Protein AF-A0A381VC24-F1 (afdb_monomer_lite)

Secondary structure (DSSP, 8-state):
-TTTS-HHHHHHHHHH--SSS-EESSSS-EE-TTHHHHHHHHHHHHHHHHHHHHTTS-S------SS--TT-BTTB-BTTBSS-HHHHHHHHT-

InterPro domains:
  IPR023696 Ureohydrolase domain superfamily [SSF52768] (1-94)
  IPR023801 Histone deacetylase domain [PF00850] (1-93)
  IPR037138 Histone deacetylase domain superfamily [G3DSA:3.40.800.20] (1-94)

pLDDT: mean 97.87, std 1.81, range [84.44, 98.75]

Organism: NCBI:txid408172

Radius of gyration: 13.63 Å; chains: 1; bounding box: 32×23×37 Å

Sequence (94 aa):
MALAHDKNYLDNVKDSFPKQGLNFLDGDTIVSPGSKEATRDAVGSILTAIDGVMKKDFNNAFCAVRPPGHHAEKQKAMGFCVYNNIAVGAHYLL

Foldseek 3Di:
DCQQAPPVLVVVLVVQEDPADWGDLDDPAIHYNCVVVQLVVQLVQLQVQLVCCVVVVDVHDDRPGPDAACPAHRRGDDPNHSHRSVSSSVVVVD

Structure (mmCIF, N/CA/C/O backbone):
data_AF-A0A381VC24-F1
#
_entry.id   AF-A0A381VC24-F1
#
loop_
_atom_site.group_PDB
_atom_site.id
_atom_site.type_symbol
_atom_site.label_atom_id
_atom_site.label_alt_id
_atom_site.label_comp_id
_atom_site.label_asym_id
_atom_site.label_entity_id
_atom_site.label_seq_id
_atom_site.pdbx_PDB_ins_code
_atom_site.Cartn_x
_atom_site.Cartn_y
_atom_site.Cartn_z
_atom_site.occupancy
_atom_site.B_iso_or_equiv
_atom_site.auth_seq_id
_atom_site.auth_comp_id
_atom_site.auth_asym_id
_atom_site.auth_atom_id
_atom_site.pdbx_PDB_model_num
ATOM 1 N N . MET A 1 1 ? 3.555 -1.347 7.304 1.00 84.44 1 MET A N 1
ATOM 2 C CA . MET A 1 1 ? 4.316 -1.860 6.138 1.00 84.44 1 MET A CA 1
ATOM 3 C C . MET A 1 1 ? 5.130 -3.094 6.502 1.00 84.44 1 MET A C 1
ATOM 5 O O . MET A 1 1 ? 4.726 -4.170 6.097 1.00 84.44 1 MET A O 1
ATOM 9 N N . ALA A 1 2 ? 6.177 -2.979 7.328 1.00 92.06 2 ALA A N 1
ATOM 10 C CA . ALA A 1 2 ? 7.071 -4.096 7.689 1.00 92.06 2 ALA A CA 1
ATOM 11 C C . ALA A 1 2 ? 6.429 -5.265 8.469 1.00 92.06 2 ALA A C 1
ATOM 13 O O . ALA A 1 2 ? 7.026 -6.329 8.576 1.00 92.06 2 ALA A O 1
ATOM 14 N N . LEU A 1 3 ? 5.225 -5.079 9.022 1.00 93.25 3 LEU A N 1
ATOM 15 C CA . LEU A 1 3 ? 4.462 -6.161 9.658 1.00 93.25 3 LEU A CA 1
ATOM 16 C C . LEU A 1 3 ? 3.676 -7.007 8.642 1.00 93.25 3 LEU A C 1
ATOM 18 O O . LEU A 1 3 ? 3.484 -8.195 8.864 1.00 93.25 3 LEU A O 1
ATOM 22 N N . ALA A 1 4 ? 3.265 -6.412 7.517 1.00 96.75 4 ALA A N 1
ATOM 23 C CA . ALA A 1 4 ? 2.481 -7.088 6.479 1.00 96.75 4 ALA A CA 1
ATOM 24 C C . ALA A 1 4 ? 3.349 -7.634 5.333 1.00 96.75 4 ALA A C 1
ATOM 26 O O . ALA A 1 4 ? 2.963 -8.588 4.665 1.00 96.75 4 ALA A O 1
ATOM 27 N N . HIS A 1 5 ? 4.515 -7.025 5.113 1.00 98.19 5 HIS A N 1
ATOM 28 C CA . HIS A 1 5 ? 5.439 -7.330 4.023 1.00 98.19 5 HIS A CA 1
ATOM 29 C C . HIS A 1 5 ? 6.832 -7.561 4.573 1.00 98.19 5 HIS A C 1
ATOM 31 O O . HIS A 1 5 ? 7.229 -6.902 5.536 1.00 98.19 5 HIS A O 1
ATOM 37 N N . ASP A 1 6 ? 7.583 -8.472 3.966 1.00 97.00 6 ASP A N 1
ATOM 38 C CA . ASP A 1 6 ? 8.967 -8.673 4.371 1.00 97.00 6 ASP A CA 1
ATOM 39 C C . ASP A 1 6 ? 9.888 -7.536 3.896 1.00 97.00 6 ASP A C 1
ATOM 41 O O . ASP A 1 6 ? 9.541 -6.701 3.058 1.00 97.00 6 ASP A O 1
ATOM 45 N N . LYS A 1 7 ? 11.086 -7.480 4.480 1.00 97.31 7 LYS A N 1
ATOM 46 C CA . LYS A 1 7 ? 12.041 -6.411 4.190 1.00 97.31 7 LYS A CA 1
ATOM 47 C C . LYS A 1 7 ? 12.505 -6.429 2.730 1.00 97.31 7 LYS A C 1
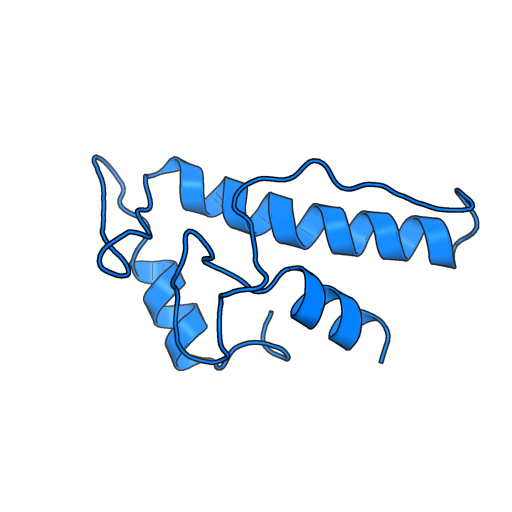ATOM 49 O O . LYS A 1 7 ? 12.557 -5.373 2.108 1.00 97.31 7 LYS A O 1
ATOM 54 N N . ASN A 1 8 ? 12.798 -7.611 2.190 1.00 97.69 8 ASN A N 1
ATOM 55 C CA . ASN A 1 8 ? 13.312 -7.757 0.828 1.00 97.69 8 ASN A CA 1
ATOM 56 C C . ASN A 1 8 ? 12.297 -7.266 -0.206 1.00 97.69 8 ASN A C 1
ATOM 58 O O . ASN A 1 8 ? 12.662 -6.564 -1.141 1.00 97.69 8 ASN A O 1
ATOM 62 N N . TYR A 1 9 ? 11.018 -7.577 -0.018 1.00 98.00 9 TYR A N 1
ATOM 63 C CA . TYR A 1 9 ? 9.939 -7.077 -0.852 1.00 98.00 9 TYR A CA 1
ATOM 64 C C . TYR A 1 9 ? 9.822 -5.560 -0.780 1.00 98.00 9 TYR A C 1
ATOM 66 O O . TYR A 1 9 ? 9.738 -4.902 -1.813 1.00 98.00 9 TYR A O 1
ATOM 74 N N . LEU A 1 10 ? 9.853 -4.984 0.425 1.00 98.12 10 LEU A N 1
ATOM 75 C CA . LEU A 1 10 ? 9.780 -3.532 0.588 1.00 98.12 10 LEU A CA 1
ATOM 76 C C . LEU A 1 10 ? 10.946 -2.813 -0.100 1.00 98.12 10 LEU A C 1
ATOM 78 O O . LEU A 1 10 ? 10.718 -1.786 -0.742 1.00 98.12 10 LEU A O 1
ATOM 82 N N . ASP A 1 11 ? 12.158 -3.356 0.010 1.00 97.81 11 ASP A N 1
ATOM 83 C CA . ASP A 1 11 ? 13.351 -2.820 -0.648 1.00 97.81 11 ASP A CA 1
ATOM 84 C C . ASP A 1 11 ? 13.237 -2.960 -2.181 1.00 97.81 11 ASP A C 1
ATOM 86 O O . ASP A 1 11 ? 13.363 -1.966 -2.897 1.00 97.81 11 ASP A O 1
ATOM 90 N N . ASN A 1 12 ? 12.847 -4.137 -2.684 1.00 97.31 12 ASN A N 1
ATOM 91 C CA . ASN A 1 12 ? 12.630 -4.375 -4.116 1.00 97.31 12 ASN A CA 1
ATOM 92 C C . ASN A 1 12 ? 11.571 -3.434 -4.711 1.00 97.31 12 ASN A C 1
ATOM 94 O O . ASN A 1 12 ? 11.785 -2.829 -5.759 1.00 97.31 12 ASN A O 1
ATOM 98 N N . VAL A 1 13 ? 10.425 -3.274 -4.042 1.00 97.81 13 VAL A N 1
ATOM 99 C CA . VAL A 1 13 ? 9.358 -2.374 -4.502 1.00 97.81 13 VAL A CA 1
ATOM 100 C C . VAL A 1 13 ? 9.825 -0.922 -4.459 1.00 97.81 13 VAL A C 1
ATOM 102 O O . VAL A 1 13 ? 9.554 -0.166 -5.389 1.00 97.81 13 VAL A O 1
ATOM 105 N N . LYS A 1 14 ? 10.560 -0.511 -3.422 1.00 97.19 14 LYS A N 1
ATOM 106 C CA . LYS A 1 14 ? 11.105 0.850 -3.328 1.00 97.19 14 LYS A CA 1
ATOM 107 C C . LYS A 1 14 ? 12.012 1.184 -4.517 1.00 97.19 14 LYS A C 1
ATOM 109 O O . LYS A 1 14 ? 11.931 2.308 -5.017 1.00 97.19 14 LYS A O 1
ATOM 114 N N . ASP A 1 15 ? 12.819 0.229 -4.965 1.00 97.69 15 ASP A N 1
ATOM 115 C CA . ASP A 1 15 ? 13.746 0.402 -6.088 1.00 97.69 15 ASP A CA 1
ATOM 116 C C . ASP A 1 15 ? 13.068 0.206 -7.459 1.00 97.69 15 ASP A C 1
ATOM 118 O O . ASP A 1 15 ? 13.603 0.617 -8.487 1.00 97.69 15 ASP A O 1
ATOM 122 N N . SER A 1 16 ? 11.855 -0.355 -7.478 1.00 97.81 16 SER A N 1
ATOM 123 C CA . SER A 1 16 ? 11.077 -0.609 -8.695 1.00 97.81 16 SER A CA 1
ATOM 124 C C . SER A 1 16 ? 10.385 0.625 -9.283 1.00 97.81 16 SER A C 1
ATOM 126 O O . SER A 1 16 ? 9.980 0.592 -10.447 1.00 97.81 16 SER A O 1
ATOM 128 N N . PHE A 1 17 ? 10.215 1.703 -8.509 1.00 98.44 17 PHE A N 1
ATOM 129 C CA . PHE A 1 17 ? 9.523 2.904 -8.976 1.00 98.44 17 PHE A CA 1
ATOM 130 C C . PHE A 1 17 ? 10.404 3.676 -9.972 1.00 98.44 17 PHE A C 1
ATOM 132 O O . PHE A 1 17 ? 11.449 4.210 -9.582 1.00 98.44 17 PHE A O 1
ATOM 139 N N . PRO A 1 18 ? 10.010 3.769 -11.254 1.00 98.12 18 PRO A N 1
ATOM 140 C CA . PRO A 1 18 ? 10.860 4.372 -12.268 1.00 98.12 18 PRO A CA 1
ATOM 141 C C . PRO A 1 18 ? 10.865 5.902 -12.149 1.00 98.12 18 PRO A C 1
ATOM 143 O O . PRO A 1 18 ? 9.885 6.510 -11.730 1.00 98.12 18 PRO A O 1
ATOM 146 N N . LYS A 1 19 ? 11.947 6.560 -12.587 1.00 97.75 19 LYS A N 1
ATOM 147 C CA . LYS A 1 19 ? 11.970 8.034 -12.715 1.00 97.75 19 LYS A CA 1
ATOM 148 C C . LYS A 1 19 ? 11.148 8.534 -13.909 1.00 97.75 19 LYS A C 1
ATOM 150 O O . LYS A 1 19 ? 10.650 9.654 -13.876 1.00 97.75 19 LYS A O 1
ATOM 155 N N . GLN A 1 20 ? 11.034 7.725 -14.963 1.00 97.88 20 GLN A N 1
ATOM 156 C CA . GLN A 1 20 ? 10.265 7.992 -16.183 1.00 97.88 20 GLN A CA 1
ATOM 157 C C . GLN A 1 20 ? 9.744 6.669 -16.759 1.00 97.88 20 GLN A C 1
ATOM 159 O O . GLN A 1 20 ? 10.387 5.636 -16.588 1.00 97.88 20 GLN A O 1
ATOM 164 N N . GLY A 1 21 ? 8.619 6.702 -17.476 1.00 97.88 21 GLY A N 1
ATOM 165 C CA . GLY A 1 21 ? 8.037 5.512 -18.105 1.00 97.88 21 GLY A CA 1
ATOM 166 C C . GLY A 1 21 ? 7.303 4.594 -17.124 1.00 97.88 21 GLY A C 1
ATOM 167 O O . GLY A 1 21 ? 6.766 5.053 -16.118 1.00 97.88 21 GLY A O 1
ATOM 168 N N . LEU A 1 22 ? 7.248 3.304 -17.453 1.00 98.38 22 LEU A N 1
ATOM 169 C CA . LEU A 1 22 ? 6.545 2.271 -16.690 1.00 98.38 22 LEU A CA 1
ATOM 170 C C . LEU A 1 22 ? 7.515 1.156 -16.290 1.00 98.38 22 LEU A C 1
ATOM 172 O O . LEU A 1 22 ? 8.439 0.848 -17.039 1.00 98.38 22 LEU A O 1
ATOM 176 N N . ASN A 1 23 ? 7.271 0.533 -15.141 1.00 98.50 23 ASN A N 1
ATOM 177 C CA . ASN A 1 23 ? 7.928 -0.700 -14.719 1.00 98.50 23 ASN A CA 1
ATOM 178 C C . ASN A 1 23 ? 6.877 -1.735 -14.295 1.00 98.50 23 ASN A C 1
ATOM 180 O O . ASN A 1 23 ? 5.839 -1.379 -13.742 1.00 98.50 23 ASN A O 1
ATOM 184 N N . PHE A 1 24 ? 7.145 -3.007 -14.563 1.00 98.38 24 PHE A N 1
ATOM 185 C CA . PHE A 1 24 ? 6.211 -4.110 -14.356 1.00 98.38 24 PHE A CA 1
ATOM 186 C C . PHE A 1 24 ? 6.670 -4.913 -13.141 1.00 98.38 24 PHE A C 1
ATOM 188 O O . PHE A 1 24 ? 7.761 -5.479 -13.149 1.00 98.38 24 PHE A O 1
ATOM 195 N N . LEU A 1 25 ? 5.856 -4.933 -12.085 1.00 98.06 25 LEU A N 1
ATOM 196 C CA . LEU A 1 25 ? 6.111 -5.765 -10.905 1.00 98.06 25 LEU A CA 1
ATOM 197 C C . LEU A 1 25 ? 5.668 -7.211 -11.141 1.00 98.06 25 LEU A C 1
ATOM 199 O O . LEU A 1 25 ? 6.264 -8.134 -10.591 1.00 98.06 25 LEU A O 1
ATOM 203 N N . ASP A 1 26 ? 4.649 -7.395 -11.981 1.00 97.19 26 ASP A N 1
ATOM 204 C CA . ASP A 1 26 ? 4.245 -8.671 -12.567 1.00 97.19 26 ASP A CA 1
ATOM 205 C C . ASP A 1 26 ? 3.566 -8.441 -13.941 1.00 97.19 26 ASP A C 1
ATOM 207 O O . ASP A 1 26 ? 3.795 -7.415 -14.585 1.00 97.19 26 ASP A O 1
ATOM 211 N N . GLY A 1 27 ? 2.759 -9.397 -14.421 1.00 97.50 27 GLY A N 1
ATOM 212 C CA . GLY A 1 27 ? 2.090 -9.306 -15.723 1.00 97.50 27 GLY A CA 1
ATOM 213 C C . GLY A 1 27 ? 1.007 -8.224 -15.840 1.00 97.50 27 GLY A C 1
ATOM 214 O O . GLY A 1 27 ? 0.721 -7.798 -16.958 1.00 97.50 27 GLY A O 1
ATOM 215 N N . ASP A 1 28 ? 0.416 -7.769 -14.732 1.00 97.75 28 ASP A N 1
ATOM 216 C CA . ASP A 1 28 ? -0.687 -6.795 -14.730 1.00 97.75 28 ASP A CA 1
ATOM 217 C C . ASP A 1 28 ? -0.523 -5.647 -13.716 1.00 97.75 28 ASP A C 1
ATOM 219 O O . ASP A 1 28 ? -1.267 -4.666 -13.741 1.00 97.75 28 ASP A O 1
ATOM 223 N N . THR A 1 29 ? 0.504 -5.705 -12.874 1.00 98.62 29 THR A N 1
ATOM 224 C CA . THR A 1 29 ? 0.807 -4.744 -11.818 1.00 98.62 29 THR A CA 1
ATOM 225 C C . THR A 1 29 ? 1.940 -3.837 -12.264 1.00 98.62 29 THR A C 1
ATOM 227 O O . THR A 1 29 ? 3.125 -4.160 -12.166 1.00 98.62 29 THR A O 1
ATOM 230 N N . ILE A 1 30 ? 1.554 -2.668 -12.765 1.00 98.56 30 ILE A N 1
ATOM 231 C CA . ILE A 1 30 ? 2.449 -1.716 -13.419 1.00 98.56 30 ILE A CA 1
ATOM 232 C C . ILE A 1 30 ? 2.573 -0.463 -12.555 1.00 98.56 30 ILE A C 1
ATOM 234 O O . ILE A 1 30 ? 1.573 0.096 -12.099 1.00 98.56 30 ILE A O 1
ATOM 238 N N . VAL A 1 31 ? 3.803 0.006 -12.362 1.00 98.69 31 VAL A N 1
ATOM 239 C CA . VAL A 1 31 ? 4.111 1.241 -11.641 1.00 98.69 31 VAL A CA 1
ATOM 240 C C . VAL A 1 31 ? 4.696 2.299 -12.572 1.00 98.69 31 VAL A C 1
ATOM 242 O O . VAL A 1 31 ? 5.424 2.006 -13.518 1.00 98.69 31 VAL A O 1
ATOM 245 N N . SER A 1 32 ? 4.373 3.553 -12.287 1.00 98.62 32 SER A N 1
ATOM 246 C CA . SER A 1 32 ? 4.910 4.751 -12.932 1.00 98.62 32 SER A CA 1
ATOM 247 C C . SER A 1 32 ? 5.594 5.634 -11.874 1.00 98.62 32 SER A C 1
ATOM 249 O O . SER A 1 32 ? 5.555 5.289 -10.687 1.00 98.62 32 SER A O 1
ATOM 251 N N . PRO A 1 33 ? 6.204 6.779 -12.239 1.00 98.50 33 PRO A N 1
ATOM 252 C CA . PRO A 1 33 ? 6.873 7.639 -11.264 1.00 98.50 33 PRO A CA 1
ATOM 253 C C . PRO A 1 33 ? 5.968 8.049 -10.097 1.00 98.50 33 PRO A C 1
ATOM 255 O O . PRO A 1 33 ? 6.388 7.970 -8.949 1.00 98.50 33 PRO A O 1
ATOM 258 N N . GLY A 1 34 ? 4.703 8.385 -10.375 1.00 98.38 34 GLY A N 1
ATOM 259 C CA . GLY A 1 34 ? 3.733 8.784 -9.346 1.00 98.38 34 GLY A CA 1
ATOM 260 C C . GLY A 1 34 ? 3.150 7.627 -8.525 1.00 98.38 34 GLY A C 1
ATOM 261 O O . GLY A 1 34 ? 2.421 7.860 -7.562 1.00 98.38 34 GLY A O 1
ATOM 262 N N . SER A 1 35 ? 3.442 6.368 -8.874 1.00 98.62 35 SER A N 1
ATOM 263 C CA . SER A 1 35 ? 2.971 5.217 -8.095 1.00 98.62 35 SER A CA 1
ATOM 264 C C . SER A 1 35 ? 3.626 5.145 -6.718 1.00 98.62 35 SER A C 1
ATOM 266 O O . 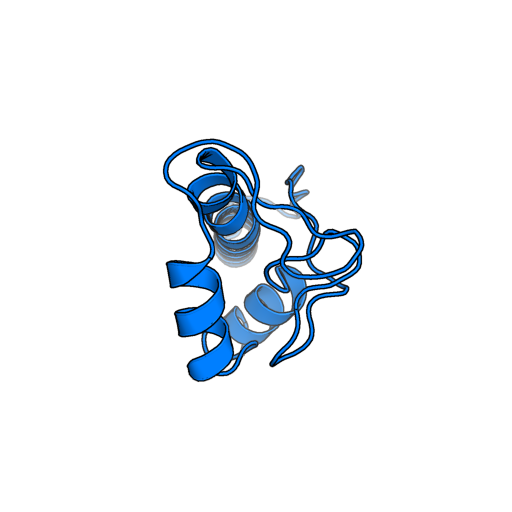SER A 1 35 ? 3.028 4.600 -5.791 1.00 98.62 35 SER A O 1
ATOM 268 N N . LYS A 1 36 ? 4.830 5.703 -6.555 1.00 98.00 36 LYS A N 1
ATOM 269 C CA . LYS A 1 36 ? 5.530 5.710 -5.269 1.00 98.00 36 LYS A CA 1
ATOM 270 C C . LYS A 1 36 ? 4.743 6.470 -4.207 1.00 98.00 36 LYS A C 1
ATOM 272 O O . LYS A 1 36 ? 4.572 5.974 -3.096 1.00 98.00 36 LYS A O 1
ATOM 277 N N . GLU A 1 37 ? 4.257 7.656 -4.545 1.00 98.50 37 GLU A N 1
ATOM 278 C CA . GLU A 1 37 ? 3.439 8.479 -3.660 1.00 98.50 37 GLU A CA 1
ATOM 279 C C . GLU A 1 37 ? 2.039 7.876 -3.530 1.00 98.50 37 GLU A C 1
ATOM 281 O O . GLU A 1 37 ? 1.599 7.624 -2.415 1.00 98.50 37 GLU A O 1
ATOM 286 N N . ALA A 1 38 ? 1.398 7.490 -4.641 1.00 98.62 38 ALA A N 1
ATOM 287 C CA . ALA A 1 38 ? 0.044 6.927 -4.611 1.00 98.62 38 ALA A CA 1
ATOM 288 C C . ALA A 1 38 ? -0.076 5.667 -3.731 1.00 98.62 38 ALA A C 1
ATOM 290 O O . ALA A 1 38 ? -1.031 5.512 -2.973 1.00 98.62 38 ALA A O 1
ATOM 291 N N . THR A 1 39 ? 0.905 4.760 -3.790 1.00 98.25 39 THR A N 1
ATOM 292 C CA . THR A 1 39 ? 0.930 3.554 -2.942 1.00 98.25 39 THR A CA 1
ATOM 293 C C . THR A 1 39 ? 1.107 3.884 -1.460 1.00 98.25 39 THR A C 1
ATOM 295 O O . THR A 1 39 ? 0.515 3.218 -0.610 1.00 98.25 39 THR A O 1
ATOM 298 N N . ARG A 1 40 ? 1.882 4.926 -1.134 1.00 98.00 40 ARG A N 1
ATOM 299 C CA . ARG A 1 40 ? 2.047 5.418 0.241 1.00 98.00 40 ARG A CA 1
ATOM 300 C C . ARG A 1 40 ? 0.786 6.103 0.744 1.00 98.00 40 ARG A C 1
ATOM 302 O O . ARG A 1 40 ? 0.372 5.809 1.860 1.00 98.00 40 ARG A O 1
ATOM 309 N N . ASP A 1 41 ? 0.160 6.937 -0.077 1.00 98.69 41 ASP A N 1
ATOM 310 C CA . ASP A 1 41 ? -1.082 7.632 0.258 1.00 98.69 41 ASP A CA 1
ATOM 311 C C . ASP A 1 41 ? -2.232 6.643 0.457 1.00 98.69 41 ASP A C 1
ATOM 313 O O . ASP A 1 41 ? -3.040 6.815 1.370 1.00 98.69 41 ASP A O 1
ATOM 317 N N . ALA A 1 42 ? -2.279 5.559 -0.325 1.00 98.75 42 ALA A N 1
ATOM 318 C CA . ALA A 1 42 ? -3.276 4.509 -0.158 1.00 98.75 42 ALA A CA 1
ATOM 319 C C . ALA A 1 42 ? -3.178 3.832 1.217 1.00 98.75 42 ALA A C 1
ATOM 321 O O . ALA A 1 42 ? -4.185 3.712 1.913 1.00 98.75 42 ALA A O 1
ATOM 322 N N . VAL A 1 43 ? -1.972 3.444 1.644 1.00 98.56 43 VAL A N 1
ATOM 323 C CA . VAL A 1 43 ? -1.740 2.889 2.988 1.00 98.56 43 VAL A CA 1
ATOM 324 C C . VAL A 1 43 ? -1.984 3.949 4.065 1.00 98.56 43 VAL A C 1
ATOM 326 O O . VAL A 1 43 ? -2.673 3.679 5.045 1.00 98.56 43 VAL A O 1
ATOM 329 N N . GLY A 1 44 ? -1.447 5.157 3.882 1.00 98.56 44 GLY A N 1
ATOM 330 C CA . GLY A 1 44 ? -1.557 6.265 4.831 1.00 98.56 44 GLY A CA 1
ATOM 331 C C . GLY A 1 44 ? -3.005 6.654 5.116 1.00 98.56 44 GLY A C 1
ATOM 332 O O . GLY A 1 44 ? -3.374 6.805 6.274 1.00 98.56 44 GLY A O 1
ATOM 333 N N . SER A 1 45 ? -3.850 6.698 4.085 1.00 98.69 45 SER A N 1
ATOM 334 C CA . SER A 1 45 ? -5.282 6.981 4.227 1.00 98.69 45 SER A CA 1
ATOM 335 C C . SER A 1 45 ? -5.994 5.969 5.128 1.00 98.69 45 SER A C 1
ATOM 337 O O . SER A 1 45 ? -6.848 6.367 5.917 1.00 98.69 45 SER A O 1
ATOM 339 N N . ILE A 1 46 ? -5.634 4.678 5.053 1.00 98.56 46 ILE A N 1
ATOM 340 C CA . ILE A 1 46 ? -6.181 3.649 5.954 1.00 98.56 46 ILE A CA 1
ATOM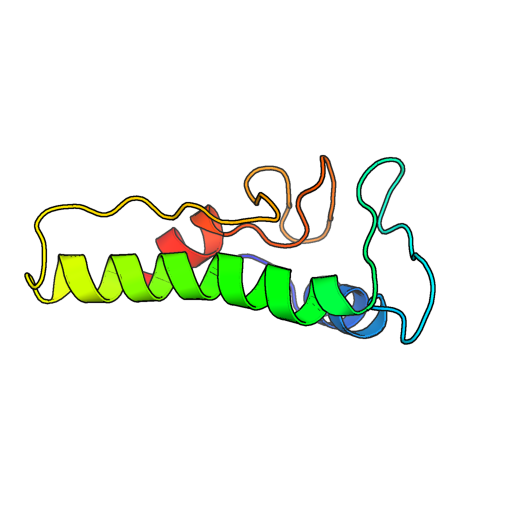 341 C C . ILE A 1 46 ? -5.749 3.918 7.397 1.00 98.56 46 ILE A C 1
ATOM 343 O O . ILE A 1 46 ? -6.577 3.854 8.300 1.00 98.56 46 ILE A O 1
ATOM 347 N N . LEU A 1 47 ? -4.472 4.242 7.622 1.00 98.62 47 LEU A N 1
ATOM 348 C CA . LEU A 1 47 ? -3.959 4.522 8.967 1.00 98.62 47 LEU A CA 1
ATOM 349 C C . LEU A 1 47 ? -4.608 5.774 9.571 1.00 98.62 47 LEU A C 1
ATOM 351 O O . LEU A 1 47 ? -5.052 5.742 10.713 1.00 98.62 47 LEU A O 1
ATOM 355 N N . THR A 1 48 ? -4.750 6.846 8.790 1.00 98.62 48 THR A N 1
ATOM 356 C CA . THR A 1 48 ? -5.447 8.068 9.217 1.00 98.62 48 THR A CA 1
ATOM 357 C C . THR A 1 48 ? -6.923 7.810 9.518 1.00 98.62 48 THR A C 1
ATOM 359 O O . THR A 1 48 ? -7.449 8.328 10.503 1.00 98.62 48 THR A O 1
ATOM 362 N N . ALA A 1 49 ? -7.596 6.992 8.705 1.00 98.69 49 ALA A N 1
ATOM 363 C CA . ALA A 1 49 ? -8.970 6.581 8.970 1.00 98.69 49 ALA A CA 1
ATOM 364 C C . ALA A 1 49 ? -9.085 5.787 10.279 1.00 98.69 49 ALA A C 1
ATOM 366 O O . ALA A 1 49 ? -9.977 6.061 11.078 1.00 98.69 49 ALA A O 1
ATOM 367 N N . ILE A 1 50 ? -8.167 4.849 10.528 1.00 98.62 50 ILE A N 1
ATOM 368 C CA . ILE A 1 50 ? -8.106 4.111 11.793 1.00 98.62 50 ILE A CA 1
ATOM 369 C C . ILE A 1 50 ? -7.926 5.078 12.965 1.00 98.62 50 ILE A C 1
ATOM 371 O O . ILE A 1 50 ? -8.713 5.029 13.909 1.00 98.62 50 ILE A O 1
ATOM 375 N N . ASP A 1 51 ? -6.946 5.981 12.894 1.00 98.56 51 ASP A N 1
ATOM 376 C CA . ASP A 1 51 ? -6.678 6.946 13.961 1.00 98.56 51 ASP A CA 1
ATOM 377 C C . ASP A 1 51 ? -7.917 7.779 14.304 1.00 98.56 51 ASP A C 1
ATOM 379 O O . ASP A 1 51 ? -8.234 7.942 15.482 1.00 98.56 51 ASP A O 1
ATOM 383 N N . GLY A 1 52 ? -8.635 8.291 13.301 1.00 98.69 52 GLY A N 1
ATOM 384 C CA . GLY A 1 52 ? -9.821 9.113 13.540 1.00 98.69 52 GLY A CA 1
ATOM 385 C C . GLY A 1 52 ? -11.017 8.326 14.089 1.00 98.69 52 GLY A C 1
ATOM 386 O O . GLY A 1 52 ? -11.711 8.833 14.972 1.00 98.69 52 GLY A O 1
ATOM 387 N N . VAL A 1 53 ? -11.218 7.062 13.683 1.00 98.62 53 VAL A N 1
ATOM 388 C CA . VAL A 1 53 ? -12.221 6.191 14.335 1.00 98.62 53 VAL A CA 1
ATOM 389 C C . VAL A 1 53 ? -11.837 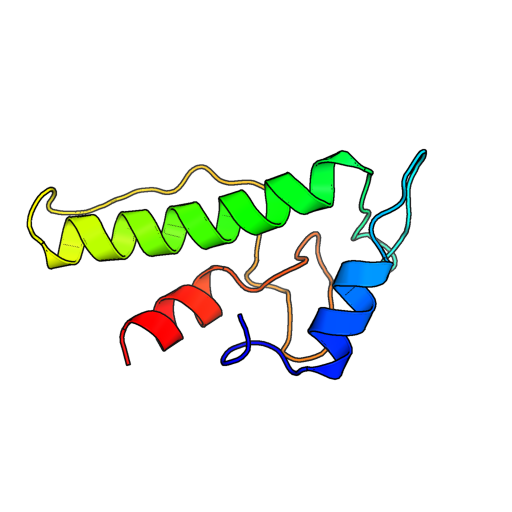5.933 15.793 1.00 98.62 53 VAL A C 1
ATOM 391 O O . VAL A 1 53 ? -12.665 6.083 16.691 1.00 98.62 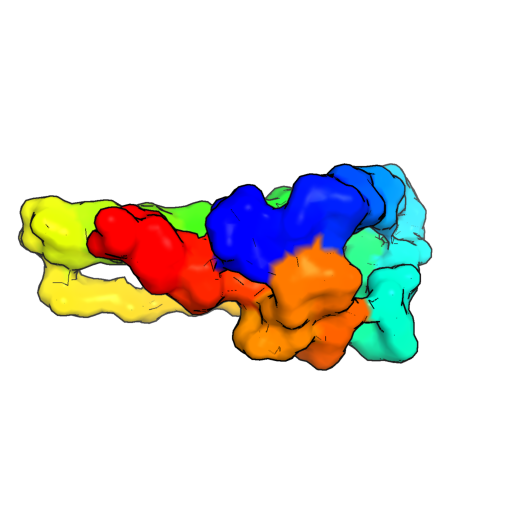53 VAL A O 1
ATOM 394 N N . MET A 1 54 ? -10.574 5.584 16.056 1.00 98.19 54 MET A N 1
ATOM 395 C CA . MET A 1 54 ? -10.094 5.249 17.403 1.00 98.19 54 MET A CA 1
ATOM 396 C C . MET A 1 54 ? -10.136 6.448 18.359 1.00 98.19 54 MET A C 1
ATOM 398 O O . MET A 1 54 ? -10.448 6.287 19.540 1.00 98.19 54 MET A O 1
ATOM 402 N N . LYS A 1 55 ? -9.880 7.659 17.851 1.00 98.44 55 LYS A N 1
ATOM 403 C CA . LYS A 1 55 ? -10.011 8.925 18.593 1.00 98.44 55 LYS A CA 1
ATOM 404 C C . LYS A 1 55 ? -11.456 9.392 18.766 1.00 98.44 55 LYS A C 1
ATOM 406 O O . LYS A 1 55 ? -11.692 10.310 19.546 1.00 98.44 55 LYS A O 1
ATOM 411 N N . LYS A 1 56 ? -12.418 8.726 18.116 1.00 98.31 56 LYS A N 1
ATOM 412 C CA . LYS A 1 56 ? -13.841 9.099 18.068 1.00 98.31 56 LYS A CA 1
ATOM 413 C C . LYS A 1 56 ? -14.105 10.428 17.350 1.00 98.31 56 LYS A C 1
ATOM 415 O O . LYS A 1 56 ? -15.120 11.067 17.614 1.00 98.31 56 LYS A O 1
ATOM 420 N N . ASP A 1 57 ? -13.235 10.812 16.417 1.00 98.62 57 ASP A N 1
ATOM 421 C CA . ASP A 1 57 ? -13.460 11.963 15.532 1.00 98.62 57 ASP A CA 1
ATOM 422 C C . ASP A 1 57 ? -14.601 11.670 14.534 1.00 98.62 57 ASP A C 1
ATOM 424 O O . ASP A 1 57 ? -15.324 12.570 14.109 1.00 98.62 57 ASP A O 1
ATOM 428 N N . PHE A 1 58 ? -14.792 10.394 14.179 1.00 98.06 58 PHE A N 1
ATOM 429 C CA . PHE A 1 58 ? -15.904 9.891 13.368 1.00 98.06 58 PHE A CA 1
ATOM 430 C C . PHE A 1 58 ? -16.236 8.427 13.708 1.00 98.06 58 PHE A C 1
ATOM 432 O O . PHE A 1 58 ? -15.397 7.686 14.211 1.00 98.06 58 PHE A O 1
ATOM 439 N N . ASN A 1 59 ? -17.470 7.991 13.415 1.00 98.50 59 ASN A N 1
ATOM 440 C CA . ASN A 1 59 ? -17.953 6.638 13.750 1.00 98.50 59 ASN A CA 1
ATOM 441 C C . ASN A 1 59 ? -17.464 5.547 12.783 1.00 98.50 59 ASN A C 1
ATOM 443 O O . ASN A 1 59 ? -17.401 4.375 13.143 1.00 98.50 59 ASN A O 1
ATOM 447 N N . ASN A 1 60 ? -17.200 5.913 11.531 1.00 98.44 60 ASN A N 1
ATOM 448 C CA . ASN A 1 60 ? -16.697 5.031 10.485 1.00 98.44 60 ASN A CA 1
ATOM 449 C C . ASN A 1 60 ? -15.996 5.871 9.411 1.00 98.44 60 ASN A C 1
ATOM 451 O O . ASN A 1 60 ? -16.138 7.094 9.381 1.00 98.44 60 ASN A O 1
ATOM 455 N N . ALA A 1 61 ? -15.237 5.209 8.542 1.00 98.38 61 ALA A N 1
ATOM 456 C CA . ALA A 1 61 ? -14.543 5.852 7.439 1.00 98.38 61 ALA A CA 1
ATOM 457 C C . ALA A 1 61 ? -14.547 4.973 6.189 1.00 98.38 61 ALA A C 1
ATOM 459 O O . ALA A 1 61 ? -14.532 3.744 6.266 1.00 98.38 61 ALA A O 1
ATOM 460 N N . PHE A 1 62 ? -14.519 5.634 5.035 1.00 98.31 62 PHE A N 1
ATOM 461 C CA . PHE A 1 62 ? -14.309 5.017 3.734 1.00 98.31 62 PHE A CA 1
ATOM 462 C C . PHE A 1 62 ? -13.081 5.645 3.077 1.00 98.31 62 PHE A C 1
ATOM 464 O O . PHE A 1 62 ? -13.007 6.864 2.920 1.00 98.31 62 PHE A O 1
ATOM 471 N N . CYS A 1 63 ? -12.121 4.816 2.673 1.00 98.38 63 CYS A N 1
ATOM 472 C CA . CYS A 1 63 ? -10.892 5.272 2.033 1.00 98.38 63 CYS A CA 1
ATOM 473 C C . CYS A 1 63 ? -10.973 5.042 0.521 1.00 98.38 63 CYS A C 1
ATOM 475 O O . CYS A 1 63 ? -10.713 3.942 0.032 1.00 98.38 63 CYS A O 1
ATOM 477 N N . ALA A 1 64 ? -11.314 6.096 -0.221 1.00 98.31 64 ALA A N 1
ATOM 478 C CA . ALA A 1 64 ? -11.356 6.096 -1.682 1.00 98.31 64 ALA A CA 1
ATOM 479 C C . ALA A 1 64 ? -9.937 6.182 -2.279 1.00 98.31 64 ALA A C 1
ATOM 481 O O . ALA A 1 64 ? -9.519 7.229 -2.770 1.00 98.31 64 ALA A O 1
ATOM 482 N N . VAL A 1 65 ? -9.174 5.091 -2.195 1.00 98.56 65 VAL A N 1
ATOM 483 C CA . VAL A 1 65 ? -7.742 5.074 -2.535 1.00 98.56 65 VAL A CA 1
ATOM 484 C C . VAL A 1 65 ? -7.422 4.250 -3.774 1.00 98.56 65 VAL A C 1
ATOM 486 O O . VAL A 1 65 ? -8.110 3.285 -4.107 1.00 98.56 65 VAL A O 1
ATOM 489 N N . ARG A 1 66 ? -6.319 4.609 -4.436 1.00 98.38 66 ARG A N 1
ATOM 490 C CA . ARG A 1 66 ? -5.662 3.806 -5.471 1.00 98.38 66 ARG A CA 1
ATOM 491 C C . ARG A 1 66 ? -4.142 3.888 -5.289 1.00 98.38 66 ARG A C 1
ATOM 493 O O . ARG A 1 66 ? -3.661 4.978 -4.987 1.00 98.38 66 ARG A O 1
ATOM 500 N N . PRO A 1 67 ? -3.385 2.802 -5.538 1.00 98.38 67 PRO A N 1
ATOM 501 C CA . PRO A 1 67 ? -3.834 1.475 -5.989 1.00 98.38 67 PRO A CA 1
ATOM 502 C C . PRO A 1 67 ? -4.524 0.633 -4.889 1.00 98.38 67 PRO A C 1
ATOM 504 O O . PRO A 1 67 ? -4.439 0.982 -3.707 1.00 98.38 67 PRO A O 1
ATOM 507 N N . PRO A 1 68 ? -5.229 -0.460 -5.261 1.00 98.69 68 PRO A N 1
ATOM 508 C CA . PRO A 1 68 ? -5.767 -1.424 -4.297 1.00 98.69 68 PRO A CA 1
ATOM 509 C C . PRO A 1 68 ? -4.636 -2.174 -3.571 1.00 98.69 68 PRO A C 1
ATOM 511 O O . PRO A 1 68 ? -3.457 -1.987 -3.876 1.00 98.69 68 PRO A O 1
ATOM 514 N N . GLY A 1 69 ? -4.990 -3.024 -2.598 1.00 98.38 69 GLY A N 1
ATOM 515 C CA . GLY A 1 69 ? -3.980 -3.724 -1.794 1.00 98.38 69 GLY A CA 1
ATOM 516 C C . GLY A 1 69 ? -4.194 -5.207 -1.497 1.00 98.38 69 GLY A C 1
ATOM 517 O O . GLY A 1 69 ? -3.222 -5.912 -1.259 1.00 98.38 69 GLY A O 1
ATOM 518 N N . HIS A 1 70 ? -5.426 -5.714 -1.505 1.00 98.50 70 HIS A N 1
ATOM 519 C CA . HIS A 1 70 ? -5.736 -7.045 -0.959 1.00 98.50 70 HIS A CA 1
ATOM 520 C C . HIS A 1 70 ? -5.067 -8.248 -1.654 1.00 98.50 70 HIS A C 1
ATOM 522 O O . HIS A 1 70 ? -4.972 -9.298 -1.026 1.00 98.50 70 HIS A O 1
ATOM 528 N N . HIS A 1 71 ? -4.577 -8.106 -2.890 1.00 98.44 71 HIS A N 1
ATOM 529 C CA . HIS A 1 71 ? -3.831 -9.163 -3.586 1.00 98.44 71 HIS A CA 1
ATOM 530 C C . HIS A 1 71 ? -2.323 -9.156 -3.294 1.00 98.44 71 HIS A C 1
ATOM 532 O O . HIS A 1 71 ? -1.647 -10.122 -3.631 1.00 98.44 71 HIS A O 1
ATOM 538 N N . ALA A 1 72 ? -1.779 -8.096 -2.688 1.00 98.44 72 ALA A N 1
ATOM 539 C CA . ALA A 1 72 ? -0.358 -8.051 -2.361 1.00 98.44 72 ALA A CA 1
ATOM 540 C C . ALA A 1 72 ? -0.068 -9.020 -1.204 1.00 98.44 72 ALA A C 1
ATOM 542 O O . ALA A 1 72 ? -0.534 -8.827 -0.074 1.00 98.44 72 ALA A O 1
ATOM 543 N N . GLU A 1 73 ? 0.701 -10.063 -1.493 1.00 98.12 73 GLU A N 1
ATOM 544 C CA . GLU A 1 73 ? 1.185 -11.016 -0.500 1.00 98.12 73 GLU A CA 1
ATOM 545 C C . GLU A 1 73 ? 2.410 -10.450 0.221 1.00 98.12 73 GLU A C 1
ATOM 547 O O . GLU A 1 73 ? 2.975 -9.436 -0.179 1.00 98.12 73 GLU A O 1
ATOM 552 N N . LYS A 1 74 ? 2.883 -11.155 1.253 1.00 97.69 74 LYS A N 1
ATOM 553 C CA . LYS A 1 74 ? 4.047 -10.747 2.053 1.00 97.69 74 LYS A CA 1
ATOM 554 C C . LYS A 1 74 ? 5.313 -10.469 1.225 1.00 97.69 74 LYS A C 1
ATOM 556 O O . LYS A 1 74 ? 6.169 -9.713 1.681 1.00 97.69 74 LYS A O 1
ATOM 561 N N . GLN A 1 75 ? 5.451 -11.121 0.067 1.00 97.94 75 GLN A N 1
ATOM 562 C CA . GLN A 1 75 ? 6.642 -11.062 -0.789 1.00 97.94 75 GLN A CA 1
ATOM 563 C C . GLN A 1 75 ? 6.332 -10.787 -2.269 1.00 97.94 75 GLN A C 1
ATOM 565 O O . GLN A 1 75 ? 7.216 -10.946 -3.112 1.00 97.94 75 GLN A O 1
ATOM 570 N N . LYS A 1 76 ? 5.089 -10.427 -2.619 1.00 97.94 76 LYS A N 1
ATOM 571 C CA . LYS A 1 76 ? 4.662 -10.370 -4.023 1.00 97.94 76 LYS A CA 1
ATOM 572 C C . LYS A 1 76 ? 3.610 -9.293 -4.286 1.00 97.94 76 LYS A C 1
ATOM 574 O O . LYS A 1 76 ? 2.572 -9.256 -3.628 1.00 97.94 76 LYS A O 1
ATOM 579 N N . ALA A 1 77 ? 3.870 -8.489 -5.316 1.00 98.38 77 ALA A N 1
ATOM 580 C CA . ALA A 1 77 ? 2.894 -7.607 -5.944 1.00 98.38 77 ALA A CA 1
ATOM 581 C C . ALA A 1 77 ? 2.135 -8.401 -7.012 1.00 98.38 77 ALA A C 1
ATOM 583 O O . ALA A 1 77 ? 2.766 -9.160 -7.750 1.00 98.38 77 ALA A O 1
ATOM 584 N N . MET A 1 78 ? 0.814 -8.242 -7.082 1.00 98.50 78 MET A N 1
ATOM 585 C CA . MET A 1 78 ? -0.016 -8.830 -8.139 1.00 98.50 78 MET A CA 1
ATOM 586 C C . MET A 1 78 ? -1.427 -8.250 -8.152 1.00 98.50 78 MET A C 1
ATOM 588 O O . MET A 1 78 ? -1.870 -7.683 -7.149 1.00 98.50 78 MET A O 1
ATOM 592 N N . GLY A 1 79 ? -2.152 -8.411 -9.263 1.00 98.25 79 GLY A N 1
ATOM 593 C CA . GLY A 1 79 ? -3.553 -8.000 -9.363 1.00 98.25 79 GLY A CA 1
ATOM 594 C C . GLY A 1 79 ? -3.727 -6.515 -9.051 1.00 98.25 79 GLY A C 1
ATOM 595 O O . GLY A 1 79 ? -4.564 -6.133 -8.227 1.00 98.25 79 GLY A O 1
ATOM 596 N N . PHE A 1 80 ? -2.859 -5.684 -9.633 1.00 98.62 80 PHE A N 1
ATOM 597 C CA . PHE A 1 80 ? -2.778 -4.231 -9.423 1.00 98.62 80 PHE A CA 1
ATOM 598 C C . PHE A 1 80 ? -2.354 -3.788 -8.011 1.00 98.62 80 PHE A C 1
ATOM 600 O O . PHE A 1 80 ? -2.273 -2.584 -7.746 1.00 98.62 80 PHE A O 1
ATOM 607 N N . CYS A 1 81 ? -2.099 -4.720 -7.090 1.00 98.75 81 CYS A N 1
ATOM 608 C CA . CYS A 1 81 ? -1.800 -4.428 -5.693 1.00 98.75 81 CYS A CA 1
ATOM 609 C C . CYS A 1 81 ? -0.289 -4.395 -5.450 1.00 98.75 81 CYS A C 1
ATOM 611 O O . CYS A 1 81 ? 0.404 -5.391 -5.650 1.00 98.75 81 CYS A O 1
ATOM 613 N N . VAL A 1 82 ? 0.208 -3.261 -4.947 1.00 98.62 82 VAL A N 1
ATOM 614 C CA . VAL A 1 82 ? 1.630 -3.076 -4.594 1.00 98.62 82 VAL A CA 1
ATOM 615 C C . VAL A 1 82 ? 1.861 -3.279 -3.097 1.00 98.62 82 VAL A C 1
ATOM 617 O O . VAL A 1 82 ? 2.810 -3.936 -2.691 1.00 98.62 82 VAL A O 1
ATOM 620 N N . TYR A 1 83 ? 0.985 -2.752 -2.245 1.00 98.62 83 TYR A N 1
ATOM 621 C CA . TYR A 1 83 ? 1.038 -2.993 -0.806 1.00 98.62 83 TYR A CA 1
ATOM 622 C C . TYR A 1 83 ? -0.335 -3.390 -0.299 1.00 98.62 83 TYR A C 1
ATOM 624 O O . TYR A 1 83 ? -1.351 -2.842 -0.711 1.00 98.62 83 TYR A O 1
ATOM 632 N N . ASN A 1 84 ? -0.363 -4.323 0.644 1.00 98.62 84 ASN A N 1
ATOM 633 C CA . ASN A 1 84 ? -1.595 -4.740 1.295 1.00 98.62 84 ASN A CA 1
ATOM 634 C C . ASN A 1 84 ? -2.067 -3.721 2.336 1.00 98.62 84 ASN A C 1
ATOM 636 O O . ASN A 1 84 ? -1.745 -3.828 3.520 1.00 98.62 84 ASN A O 1
ATOM 640 N N . ASN A 1 85 ? -2.830 -2.727 1.874 1.00 98.25 85 ASN A N 1
ATOM 641 C CA . ASN A 1 85 ? -3.367 -1.640 2.697 1.00 98.25 85 ASN A CA 1
ATOM 642 C C . ASN A 1 85 ? -4.142 -2.168 3.920 1.00 98.25 85 ASN A C 1
ATOM 644 O O . ASN A 1 8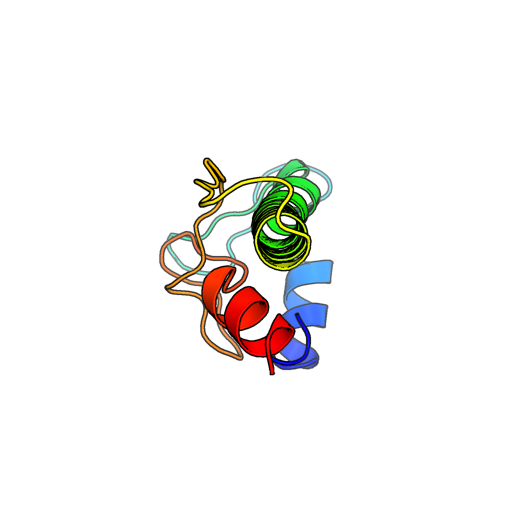5 ? -3.977 -1.655 5.025 1.00 98.25 85 ASN A O 1
ATOM 648 N N . ILE A 1 86 ? -4.945 -3.224 3.731 1.00 98.06 86 ILE A N 1
ATOM 649 C CA . ILE A 1 86 ? -5.792 -3.799 4.785 1.00 98.06 86 ILE A CA 1
ATOM 650 C C . ILE A 1 86 ? -4.963 -4.591 5.792 1.00 98.06 86 ILE A C 1
ATOM 652 O O . ILE A 1 86 ? -5.137 -4.394 6.989 1.00 98.06 86 ILE A O 1
ATOM 656 N N . ALA A 1 87 ? -4.021 -5.426 5.344 1.00 98.44 87 ALA A N 1
ATOM 657 C CA . ALA A 1 87 ? -3.136 -6.144 6.260 1.00 98.44 87 ALA A CA 1
ATOM 658 C C . ALA A 1 87 ? -2.267 -5.177 7.079 1.00 98.44 87 ALA A C 1
ATOM 660 O O . ALA A 1 87 ? -2.087 -5.372 8.278 1.00 98.44 87 ALA A O 1
ATOM 661 N N . VAL A 1 88 ? -1.765 -4.097 6.463 1.00 98.38 88 VAL A N 1
ATOM 662 C CA . VAL A 1 88 ? -1.042 -3.046 7.193 1.00 98.38 88 VAL A CA 1
ATOM 663 C C . VAL A 1 88 ? -1.942 -2.371 8.229 1.00 98.38 88 VAL A C 1
ATOM 665 O O . VAL A 1 88 ? -1.499 -2.199 9.361 1.00 98.38 88 VAL A O 1
ATOM 668 N N . GLY A 1 89 ? -3.179 -2.019 7.867 1.00 98.25 89 GLY A N 1
ATOM 669 C CA . GLY A 1 89 ? -4.147 -1.433 8.797 1.00 98.25 89 GLY A CA 1
ATOM 670 C C . GLY A 1 89 ? -4.512 -2.369 9.952 1.00 98.25 89 GLY A C 1
ATOM 671 O O . GLY A 1 89 ? -4.528 -1.943 11.100 1.00 98.25 89 GLY A O 1
ATOM 672 N N . ALA A 1 90 ? -4.721 -3.658 9.679 1.00 98.06 90 ALA A N 1
ATOM 673 C CA . ALA A 1 90 ? -4.995 -4.657 10.709 1.00 98.06 90 ALA A CA 1
ATOM 674 C C . ALA A 1 90 ? -3.821 -4.794 11.689 1.00 98.06 90 ALA A C 1
ATOM 676 O O . ALA A 1 90 ? -4.027 -4.764 12.896 1.00 98.06 90 ALA A O 1
ATOM 677 N N . HIS A 1 91 ? -2.584 -4.865 11.185 1.00 97.88 91 HIS A N 1
ATOM 678 C CA . HIS A 1 91 ? -1.389 -4.891 12.032 1.00 97.88 91 HIS A CA 1
ATOM 679 C C . HIS A 1 91 ? -1.158 -3.604 12.825 1.00 97.88 91 HIS A C 1
ATOM 681 O O . HIS A 1 91 ? -0.487 -3.655 13.844 1.00 97.88 91 HIS A O 1
ATOM 687 N N . TYR A 1 92 ? -1.659 -2.460 12.359 1.00 97.88 92 TYR A N 1
ATOM 688 C CA . TYR A 1 92 ? -1.548 -1.193 13.082 1.00 97.88 92 TYR A CA 1
ATOM 689 C C . TYR A 1 92 ? -2.458 -1.131 14.322 1.00 97.88 92 TYR A C 1
ATOM 691 O O . TYR A 1 92 ? -2.206 -0.343 15.226 1.00 97.88 92 TYR A O 1
ATOM 699 N N . LEU A 1 93 ? -3.501 -1.965 14.367 1.00 95.00 93 LEU A N 1
ATOM 700 C CA . LEU A 1 93 ? -4.437 -2.070 15.490 1.00 95.00 93 LEU A CA 1
ATOM 701 C C . LEU A 1 93 ? -4.028 -3.102 16.555 1.00 95.00 93 LEU A C 1
ATOM 703 O O . LEU A 1 93 ? -4.674 -3.155 17.602 1.00 95.00 93 LEU A O 1
ATOM 707 N N . LEU A 1 94 ? -3.026 -3.940 16.270 1.00 91.94 94 LEU A N 1
ATOM 708 C CA . LEU A 1 94 ? -2.512 -4.985 17.164 1.00 91.94 94 LEU A CA 1
ATOM 709 C C . LEU A 1 94 ? -1.304 -4.479 17.955 1.00 91.94 94 LEU A C 1
ATOM 711 O O . LEU A 1 94 ? -1.232 -4.812 19.157 1.00 91.94 94 LEU A O 1
#